Protein AF-A0AAW7VKA2-F1 (afdb_monomer)

pLDDT: mean 87.02, std 16.05, range [40.81, 98.06]

Mean predicted aligned error: 7.41 Å

Foldseek 3Di:
DDPVVVVVVVVVLVVLLVLVLVLLQVLLVCVVVVVDDDPPDLAFLLDAPLVSQLSVQVVVVHHSVSNLVVQLVVLVVVVAHSPCRQAPDPVRSVVSSVVSHNSVRPRRSVVSVVSNPPVPPPDDPDDDD

Structure (mmCIF, N/CA/C/O backbone):
data_AF-A0AAW7VKA2-F1
#
_entry.id   AF-A0AAW7VKA2-F1
#
loop_
_atom_site.group_PDB
_atom_site.id
_atom_site.type_symbol
_atom_site.label_atom_id
_atom_site.label_alt_id
_atom_site.label_comp_id
_atom_site.label_asym_id
_atom_site.label_entity_id
_atom_site.label_seq_id
_atom_site.pdbx_PDB_ins_code
_atom_site.Cartn_x
_atom_site.Cartn_y
_atom_site.Cartn_z
_atom_site.occupancy
_atom_site.B_iso_or_equiv
_atom_site.auth_seq_id
_atom_site.auth_comp_id
_atom_site.auth_asym_id
_atom_site.auth_atom_id
_atom_site.pdbx_PDB_model_num
ATOM 1 N N . MET A 1 1 ? -10.837 30.314 -7.196 1.00 58.50 1 MET A N 1
ATOM 2 C CA . MET A 1 1 ? -10.733 29.146 -8.086 1.00 58.50 1 MET A CA 1
ATOM 3 C C . MET A 1 1 ? -11.700 29.301 -9.241 1.00 58.50 1 MET A C 1
ATOM 5 O O . MET A 1 1 ? -12.901 29.432 -9.004 1.00 58.50 1 MET A O 1
ATOM 9 N N . ASN A 1 2 ? -11.174 29.365 -10.458 1.00 78.44 2 ASN A N 1
ATOM 10 C CA . ASN A 1 2 ? -11.947 29.469 -11.690 1.00 78.44 2 ASN A CA 1
ATOM 11 C C . ASN A 1 2 ? -12.378 28.070 -12.188 1.00 78.44 2 ASN A C 1
ATOM 13 O O . ASN A 1 2 ? -11.971 27.043 -11.644 1.00 78.44 2 ASN A O 1
ATOM 17 N N . ASN A 1 3 ? -13.253 28.019 -13.193 1.00 73.56 3 ASN A N 1
ATOM 18 C CA . ASN A 1 3 ? -13.802 26.751 -13.688 1.00 73.56 3 ASN A CA 1
ATOM 19 C C . ASN A 1 3 ? -12.756 25.863 -14.387 1.00 73.56 3 ASN A C 1
ATOM 21 O O . ASN A 1 3 ? -12.935 24.652 -14.408 1.00 73.56 3 ASN A O 1
ATOM 25 N N . ALA A 1 4 ? -11.672 26.433 -14.923 1.00 68.19 4 ALA A N 1
ATOM 26 C CA . ALA A 1 4 ? -10.599 25.660 -15.548 1.00 68.19 4 ALA A CA 1
ATOM 27 C C . ALA A 1 4 ? -9.779 24.903 -14.491 1.00 68.19 4 ALA A C 1
ATOM 29 O O . ALA A 1 4 ? -9.613 23.695 -14.609 1.00 68.19 4 ALA A O 1
ATOM 30 N N . GLU A 1 5 ? -9.408 25.577 -13.398 1.00 68.50 5 GLU A N 1
ATOM 31 C CA . GLU A 1 5 ? -8.709 24.960 -12.259 1.00 68.50 5 GLU A CA 1
ATOM 32 C C . GLU A 1 5 ? -9.538 23.827 -11.639 1.00 68.50 5 GLU A C 1
ATOM 34 O O . GLU A 1 5 ? -9.017 22.764 -11.321 1.00 68.50 5 GLU A O 1
ATOM 39 N N . LYS A 1 6 ? -10.859 24.012 -11.510 1.00 62.09 6 LYS A N 1
ATOM 40 C CA . LYS A 1 6 ? -11.758 22.956 -11.012 1.00 62.09 6 LYS A CA 1
ATOM 41 C C . LYS A 1 6 ? -11.803 21.737 -11.936 1.00 62.09 6 LYS A C 1
ATOM 43 O O . LYS A 1 6 ? -11.836 20.614 -11.443 1.00 62.09 6 LYS A O 1
ATOM 48 N N . ASN A 1 7 ? -11.809 21.950 -13.251 1.00 65.88 7 ASN A N 1
ATOM 49 C CA . ASN A 1 7 ? -11.861 20.866 -14.231 1.00 65.88 7 ASN A CA 1
ATOM 50 C C . ASN A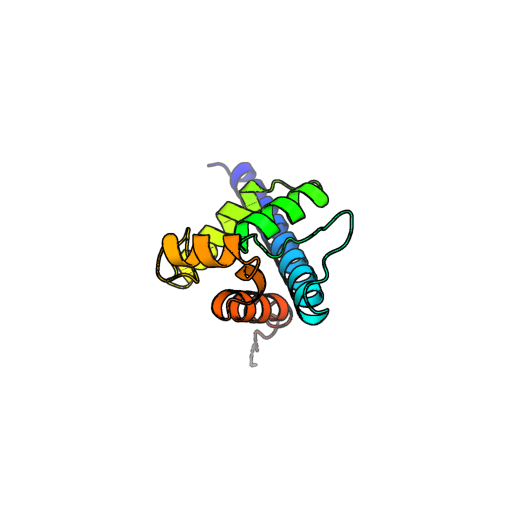 1 7 ? -10.536 20.095 -14.303 1.00 65.88 7 ASN A C 1
ATOM 52 O O . ASN A 1 7 ? -10.559 18.871 -14.405 1.00 65.88 7 ASN A O 1
ATOM 56 N N . GLU A 1 8 ? -9.398 20.785 -14.198 1.00 67.50 8 GLU A N 1
ATOM 57 C CA . GLU A 1 8 ? -8.077 20.151 -14.123 1.00 67.50 8 GLU A CA 1
ATOM 58 C C . GLU A 1 8 ? -7.928 19.328 -12.839 1.00 67.50 8 GLU A C 1
ATOM 60 O O . GLU A 1 8 ? -7.584 18.153 -12.918 1.00 67.50 8 GLU A O 1
ATOM 65 N N . ILE A 1 9 ? -8.300 19.877 -11.675 1.00 68.88 9 ILE A N 1
ATOM 66 C CA . ILE A 1 9 ? -8.272 19.144 -10.395 1.00 68.88 9 ILE A CA 1
ATOM 67 C C . ILE A 1 9 ? -9.174 17.900 -10.449 1.00 68.88 9 ILE A C 1
ATOM 69 O O . ILE A 1 9 ? -8.770 16.821 -10.014 1.00 68.88 9 ILE A O 1
ATOM 73 N N . GLN A 1 10 ? -10.377 18.020 -11.023 1.00 61.84 10 GLN A N 1
ATOM 74 C CA . GLN A 1 10 ? -11.292 16.889 -11.183 1.00 61.84 10 GLN A CA 1
ATOM 75 C C . GLN A 1 10 ? -10.712 15.815 -12.118 1.00 61.84 10 GLN A C 1
ATOM 77 O O . GLN A 1 10 ? -10.816 14.626 -11.825 1.00 61.84 10 GLN A O 1
ATOM 82 N N . SER A 1 11 ? -10.081 16.216 -13.226 1.00 70.12 11 SER A N 1
ATOM 83 C CA . SER A 1 11 ? -9.460 15.298 -14.189 1.00 70.12 11 SER A CA 1
ATOM 84 C C . SER A 1 11 ? -8.238 14.578 -13.605 1.00 70.12 11 SER A C 1
ATOM 86 O O . SER A 1 11 ? -8.079 13.369 -13.797 1.00 70.12 11 SER A O 1
ATOM 88 N N . THR A 1 12 ? -7.392 15.295 -12.860 1.00 73.81 12 THR A N 1
ATOM 89 C CA . THR A 1 12 ? -6.233 14.726 -12.159 1.00 73.81 12 THR A CA 1
ATOM 90 C C . THR A 1 12 ? -6.684 13.738 -11.090 1.00 73.81 12 THR A C 1
ATOM 92 O O . THR A 1 12 ? -6.215 12.606 -11.077 1.00 73.81 12 THR A O 1
ATOM 95 N N . SER A 1 13 ? -7.683 14.097 -10.275 1.00 76.88 13 SER A N 1
ATOM 96 C CA . SER A 1 13 ? -8.243 13.198 -9.259 1.00 76.88 13 SER A CA 1
ATOM 97 C C . SER A 1 13 ? -8.789 11.902 -9.868 1.00 76.88 13 SER A C 1
ATOM 99 O O . SER A 1 13 ? -8.458 10.819 -9.391 1.00 76.88 13 SER A O 1
ATOM 101 N N . VAL A 1 14 ? -9.551 11.974 -10.968 1.00 81.62 14 VAL A N 1
ATOM 102 C CA . VAL A 1 14 ? -10.059 10.777 -11.669 1.00 81.62 14 VAL A CA 1
ATOM 103 C C . VAL A 1 14 ? -8.915 9.891 -12.177 1.00 81.62 14 VAL A C 1
ATOM 105 O O . VAL A 1 14 ? -8.987 8.665 -12.075 1.00 81.62 14 VAL A O 1
ATOM 108 N N . THR A 1 15 ? -7.837 10.495 -12.677 1.00 90.12 15 THR A N 1
ATOM 109 C CA . THR A 1 15 ? -6.664 9.761 -13.173 1.00 90.12 15 THR A CA 1
ATOM 110 C C . THR A 1 15 ? -5.918 9.071 -12.030 1.00 90.1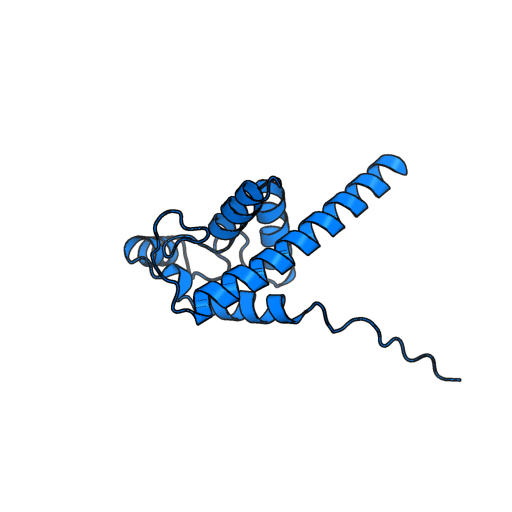2 15 THR A C 1
ATOM 112 O O . THR A 1 15 ? -5.648 7.873 -12.110 1.00 90.12 15 THR A O 1
ATOM 115 N N . THR A 1 16 ? -5.670 9.779 -10.926 1.00 93.00 16 THR A N 1
ATOM 116 C CA . THR A 1 16 ? -5.037 9.225 -9.720 1.00 93.00 16 THR A CA 1
ATOM 117 C C . THR A 1 16 ? -5.852 8.074 -9.137 1.00 93.00 16 THR A C 1
ATOM 119 O O . THR A 1 16 ? -5.290 7.037 -8.789 1.00 93.00 16 THR A O 1
ATOM 122 N N . ARG A 1 17 ? -7.186 8.198 -9.090 1.00 93.31 17 ARG A N 1
ATOM 123 C CA . ARG A 1 17 ? -8.083 7.118 -8.645 1.00 93.31 17 ARG A CA 1
ATOM 124 C C . ARG A 1 17 ? -7.965 5.869 -9.514 1.00 93.31 17 ARG A C 1
ATOM 126 O O . ARG A 1 17 ? -7.873 4.770 -8.972 1.00 93.31 17 ARG A O 1
ATOM 133 N N . LYS A 1 18 ? -7.917 6.034 -10.837 1.00 93.75 18 LYS A N 1
ATOM 134 C CA . LYS A 1 18 ? -7.738 4.917 -11.769 1.00 93.75 18 LYS A CA 1
ATOM 135 C C . LYS A 1 18 ? -6.384 4.228 -11.576 1.00 93.75 18 LYS A C 1
ATOM 137 O O . LYS A 1 18 ? -6.340 3.013 -11.433 1.00 93.75 18 LYS A O 1
ATOM 142 N N . HIS A 1 19 ? -5.294 4.990 -11.499 1.00 95.62 19 HIS A N 1
ATOM 143 C CA . HIS A 1 19 ? -3.966 4.420 -11.260 1.00 95.62 19 HIS A CA 1
ATOM 144 C C . HIS A 1 19 ? -3.865 3.720 -9.898 1.00 95.62 19 HIS A C 1
ATOM 146 O O . HIS A 1 19 ? -3.213 2.684 -9.794 1.00 95.62 19 HIS A O 1
ATOM 152 N N . LEU A 1 20 ? -4.543 4.232 -8.864 1.00 96.12 20 LEU A N 1
ATOM 153 C CA . LEU A 1 20 ? -4.642 3.553 -7.570 1.00 96.12 20 LEU A CA 1
ATOM 154 C 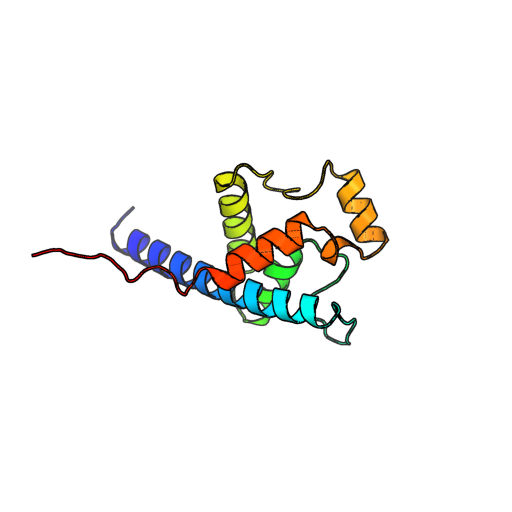C . LEU A 1 20 ? -5.411 2.235 -7.664 1.00 96.12 20 LEU A C 1
ATOM 156 O O . LEU A 1 20 ? -5.016 1.258 -7.034 1.00 96.12 20 LEU A O 1
ATOM 160 N N . TYR A 1 21 ? -6.487 2.183 -8.450 1.00 95.25 21 TYR A N 1
ATOM 161 C CA . TYR A 1 21 ? -7.189 0.929 -8.712 1.00 95.25 21 TYR A CA 1
ATOM 162 C C . TYR A 1 21 ? -6.273 -0.093 -9.398 1.00 95.25 21 TYR A C 1
ATOM 164 O O . TYR A 1 21 ? -6.150 -1.221 -8.916 1.00 95.25 21 TYR A O 1
ATOM 172 N N . ASP A 1 22 ? -5.572 0.317 -10.458 1.00 95.69 22 ASP A N 1
ATOM 173 C CA . ASP A 1 22 ? -4.626 -0.544 -11.175 1.00 95.69 22 ASP A CA 1
ATOM 174 C C . ASP A 1 22 ? -3.497 -1.026 -10.244 1.00 95.69 22 ASP A C 1
ATOM 176 O O . ASP A 1 22 ? -3.155 -2.211 -10.238 1.00 95.69 22 ASP A O 1
ATOM 180 N N . PHE A 1 23 ? -2.995 -0.142 -9.373 1.00 96.88 23 PHE A N 1
ATOM 181 C CA . PHE A 1 23 ? -2.068 -0.490 -8.297 1.00 96.88 23 PHE A CA 1
ATOM 182 C C . PHE A 1 23 ? -2.642 -1.569 -7.370 1.00 96.88 23 PHE A C 1
ATOM 184 O O . PHE A 1 23 ? -1.976 -2.574 -7.133 1.00 96.88 23 PHE A O 1
ATOM 191 N N . TYR A 1 24 ? -3.870 -1.413 -6.859 1.00 97.50 24 TYR A N 1
ATOM 192 C CA . TYR A 1 24 ? -4.476 -2.411 -5.971 1.00 97.50 24 TYR A CA 1
ATOM 193 C C . TYR A 1 24 ? -4.644 -3.766 -6.657 1.00 97.50 24 TYR A C 1
ATOM 195 O O . TYR A 1 24 ? -4.424 -4.800 -6.027 1.00 97.50 24 TYR A O 1
ATOM 203 N N . VAL A 1 25 ? -5.010 -3.782 -7.941 1.00 96.31 25 VAL A N 1
ATOM 204 C CA . VAL A 1 25 ? -5.116 -5.017 -8.726 1.00 96.31 25 VAL A CA 1
ATOM 205 C C . VAL A 1 25 ? -3.748 -5.689 -8.860 1.00 96.31 25 VAL A C 1
ATOM 207 O O . VAL A 1 25 ? -3.627 -6.876 -8.546 1.00 96.31 25 VAL A O 1
ATOM 210 N N . ALA A 1 26 ? -2.719 -4.942 -9.263 1.00 95.69 26 ALA A N 1
ATOM 211 C CA . ALA A 1 26 ? -1.364 -5.460 -9.433 1.00 95.69 26 ALA A CA 1
ATOM 212 C C . ALA A 1 26 ? -0.758 -5.942 -8.102 1.00 95.69 26 ALA A C 1
ATOM 214 O O . ALA A 1 26 ? -0.225 -7.051 -8.027 1.00 95.69 26 ALA A O 1
ATOM 215 N N . TYR A 1 27 ? -0.906 -5.161 -7.030 1.00 96.94 27 TYR A N 1
ATOM 216 C CA . TYR A 1 27 ? -0.420 -5.518 -5.698 1.00 96.94 27 TYR A CA 1
ATOM 217 C C . TYR A 1 27 ? -1.141 -6.760 -5.156 1.00 96.94 27 TYR A C 1
ATOM 219 O O . TYR A 1 27 ? -0.497 -7.665 -4.631 1.00 96.94 27 TYR A O 1
ATOM 227 N N . ASN A 1 28 ? -2.463 -6.875 -5.343 1.00 96.75 28 ASN A N 1
ATOM 228 C CA . ASN A 1 28 ? -3.213 -8.068 -4.936 1.00 96.75 28 ASN A CA 1
ATOM 229 C C . ASN A 1 28 ? -2.765 -9.325 -5.697 1.00 96.75 28 ASN A C 1
ATOM 231 O O . ASN A 1 28 ? -2.649 -10.402 -5.116 1.00 96.75 28 ASN A O 1
ATOM 235 N N . GLN A 1 29 ? -2.504 -9.210 -7.002 1.00 95.44 29 GLN A N 1
ATOM 236 C CA . GLN A 1 29 ? -1.964 -10.323 -7.786 1.00 95.44 29 GLN A CA 1
ATOM 237 C C . GLN A 1 29 ? -0.577 -10.735 -7.286 1.00 95.44 29 GLN A C 1
ATOM 239 O O . GLN A 1 29 ? -0.316 -11.927 -7.125 1.00 95.44 29 GLN A O 1
ATOM 244 N N . TRP A 1 30 ? 0.286 -9.767 -6.977 1.00 96.00 30 TRP A N 1
ATOM 245 C CA . TRP A 1 30 ? 1.596 -10.031 -6.388 1.00 96.00 30 TRP A CA 1
ATOM 246 C C . TRP A 1 30 ? 1.487 -10.747 -5.033 1.00 96.00 30 TRP A C 1
ATOM 248 O O . TRP A 1 30 ? 2.144 -11.771 -4.844 1.00 96.00 30 TRP A O 1
ATOM 258 N N . LEU A 1 31 ? 0.588 -10.310 -4.141 1.00 96.25 31 LEU A N 1
ATOM 259 C CA . LEU A 1 31 ? 0.299 -11.004 -2.878 1.00 96.25 31 LEU A CA 1
ATOM 260 C C . LEU A 1 31 ? -0.166 -12.451 -3.108 1.00 96.25 31 LEU A C 1
ATOM 262 O O . LEU A 1 31 ? 0.363 -13.377 -2.492 1.00 96.25 31 LEU A O 1
ATOM 266 N N . LYS A 1 32 ? -1.115 -12.669 -4.028 1.00 94.94 32 LYS A N 1
ATOM 267 C CA . LYS A 1 32 ? -1.651 -14.004 -4.363 1.00 94.94 32 LYS A CA 1
ATOM 268 C C . LYS A 1 32 ? -0.603 -14.949 -4.946 1.00 94.94 32 LYS A C 1
ATOM 270 O O . LYS A 1 32 ? -0.716 -16.158 -4.771 1.00 94.94 32 LYS A O 1
ATOM 275 N N . ASN A 1 33 ? 0.429 -14.404 -5.583 1.00 93.50 33 ASN A N 1
ATOM 276 C CA . ASN A 1 33 ? 1.564 -15.164 -6.100 1.00 93.50 33 ASN A CA 1
ATOM 277 C C . ASN A 1 33 ? 2.638 -15.450 -5.032 1.00 93.50 33 ASN A C 1
ATOM 279 O O . ASN A 1 33 ? 3.725 -15.915 -5.369 1.00 93.50 33 ASN A O 1
ATOM 283 N N . GLY A 1 34 ? 2.355 -15.183 -3.753 1.00 93.94 34 GLY A N 1
ATOM 284 C CA . GLY A 1 34 ? 3.291 -15.395 -2.648 1.00 93.94 34 GLY A CA 1
ATOM 285 C C . GLY A 1 34 ? 4.306 -14.266 -2.484 1.00 93.94 34 GLY A C 1
ATOM 286 O O . GLY A 1 34 ? 5.368 -14.494 -1.905 1.00 93.94 34 GLY A O 1
ATOM 287 N N . ALA A 1 35 ? 3.991 -13.075 -3.010 1.00 94.88 35 ALA A N 1
ATOM 288 C CA . ALA A 1 35 ? 4.834 -11.886 -2.955 1.00 94.88 35 ALA A CA 1
ATOM 289 C C . ALA A 1 35 ? 6.283 -12.190 -3.375 1.00 94.88 35 ALA A C 1
ATOM 291 O O . ALA A 1 35 ? 7.180 -12.024 -2.558 1.00 94.88 35 ALA A O 1
ATOM 292 N N . PRO A 1 36 ? 6.545 -12.748 -4.570 1.00 92.06 36 PRO A N 1
ATOM 293 C CA . PRO A 1 36 ? 7.871 -13.249 -4.928 1.00 92.06 36 PRO A CA 1
ATOM 294 C C . PRO A 1 36 ? 8.930 -12.139 -4.895 1.00 92.06 36 PRO A C 1
ATOM 296 O O . PRO A 1 36 ? 8.643 -11.011 -5.297 1.00 92.06 36 PRO A O 1
ATOM 299 N N . GLU A 1 37 ? 10.139 -12.490 -4.449 1.00 83.19 37 GLU A N 1
ATOM 300 C CA . GLU A 1 37 ? 11.320 -11.636 -4.595 1.00 83.19 37 GLU A CA 1
ATOM 301 C C . GLU A 1 37 ? 11.913 -11.860 -5.990 1.00 83.19 37 GLU A C 1
ATOM 303 O O . GLU A 1 37 ? 12.310 -12.979 -6.325 1.00 83.19 37 GLU A O 1
ATOM 308 N N . THR A 1 38 ? 11.915 -10.838 -6.841 1.00 74.06 38 THR A N 1
ATOM 309 C CA . THR A 1 38 ? 12.362 -10.957 -8.244 1.00 74.06 38 THR A CA 1
ATOM 310 C C . THR A 1 38 ? 13.260 -9.792 -8.617 1.00 74.06 38 THR A C 1
ATOM 312 O O . THR A 1 38 ? 12.994 -8.670 -8.227 1.00 74.06 38 THR A O 1
ATOM 315 N N . GLU A 1 39 ? 14.316 -9.999 -9.400 1.00 61.81 39 GLU A N 1
ATOM 316 C CA . GLU A 1 39 ? 15.148 -8.871 -9.837 1.00 61.81 39 GLU A CA 1
ATOM 317 C C . GLU A 1 39 ? 14.312 -7.831 -10.613 1.00 61.81 39 GLU A C 1
ATOM 319 O O . GLU A 1 39 ? 13.618 -8.174 -11.570 1.00 61.81 39 GLU A O 1
ATOM 324 N N . GLY A 1 40 ? 14.376 -6.558 -10.197 1.00 65.38 40 GLY A N 1
ATOM 325 C CA . GLY A 1 40 ? 13.582 -5.467 -10.784 1.00 65.38 40 GLY A CA 1
ATOM 326 C C . GLY A 1 40 ? 12.187 -5.275 -10.173 1.00 65.38 40 GLY A C 1
ATOM 327 O O . GLY A 1 40 ? 11.275 -4.864 -10.888 1.00 65.38 40 GLY A O 1
ATOM 328 N N . GLU A 1 41 ? 12.012 -5.592 -8.883 1.00 68.31 41 GLU A N 1
ATOM 329 C CA . GLU A 1 41 ? 10.717 -5.595 -8.186 1.00 68.31 41 GLU A CA 1
ATOM 330 C C . GLU A 1 41 ? 9.879 -4.333 -8.395 1.00 68.31 41 GLU A C 1
ATOM 332 O O . GLU A 1 41 ? 10.276 -3.223 -8.041 1.00 68.31 41 GLU A O 1
ATOM 337 N N . LEU A 1 42 ? 8.652 -4.542 -8.874 1.00 87.56 42 LEU A N 1
ATOM 338 C CA . LEU A 1 42 ? 7.605 -3.525 -8.845 1.00 87.56 42 LEU A CA 1
ATOM 339 C C . LEU A 1 42 ? 7.079 -3.292 -7.416 1.00 87.56 42 LEU A C 1
ATOM 341 O O . LEU A 1 42 ? 6.642 -2.190 -7.094 1.00 87.56 42 LEU A O 1
ATOM 345 N N . PHE A 1 43 ? 7.125 -4.324 -6.563 1.00 95.12 43 PHE A N 1
ATOM 346 C CA . PHE A 1 43 ? 6.634 -4.297 -5.185 1.00 95.12 43 PHE A CA 1
ATOM 347 C C . PHE A 1 43 ? 7.601 -4.988 -4.238 1.00 95.12 43 PHE A C 1
ATOM 349 O O . PHE A 1 43 ? 8.122 -6.051 -4.553 1.00 95.12 43 PHE A O 1
ATOM 356 N N . VAL A 1 44 ? 7.757 -4.412 -3.051 1.00 94.56 44 VAL A N 1
ATOM 357 C CA . VAL A 1 44 ? 8.789 -4.778 -2.087 1.00 94.56 44 VAL A CA 1
ATOM 358 C C . VAL A 1 44 ? 8.157 -5.236 -0.774 1.00 94.56 44 VAL A C 1
ATOM 360 O O . VAL A 1 44 ? 7.305 -4.555 -0.189 1.00 94.56 44 VAL A O 1
ATOM 363 N N . ARG A 1 45 ? 8.612 -6.388 -0.267 1.00 96.06 45 ARG A N 1
ATOM 364 C CA . ARG A 1 45 ? 8.064 -7.065 0.926 1.00 96.06 45 ARG A CA 1
ATOM 365 C C . ARG A 1 45 ? 8.168 -6.281 2.221 1.00 96.06 45 ARG A C 1
ATOM 367 O O . ARG A 1 45 ? 7.300 -6.451 3.079 1.00 96.06 45 ARG A O 1
ATOM 374 N N . TYR A 1 46 ? 9.216 -5.473 2.374 1.00 94.94 46 TYR A N 1
ATOM 375 C CA . TYR A 1 46 ? 9.468 -4.650 3.559 1.00 94.94 46 TYR A CA 1
ATOM 376 C C . TYR A 1 46 ? 8.872 -3.241 3.467 1.00 94.94 46 TYR A C 1
ATOM 378 O O . TYR A 1 46 ? 8.972 -2.477 4.424 1.00 94.94 46 TYR A O 1
ATOM 386 N N . PHE A 1 47 ? 8.217 -2.890 2.359 1.00 94.62 47 PHE A N 1
ATOM 387 C CA . PHE A 1 47 ? 7.539 -1.608 2.208 1.00 94.62 47 PHE A CA 1
ATOM 388 C C . PHE A 1 47 ? 6.070 -1.669 2.629 1.00 94.62 47 PHE A C 1
ATOM 390 O O . PHE A 1 47 ? 5.344 -2.630 2.370 1.00 94.62 47 PHE A O 1
ATOM 397 N N . GLY A 1 48 ? 5.621 -0.599 3.288 1.00 94.75 48 GLY A N 1
ATOM 398 C CA . GLY A 1 48 ? 4.206 -0.336 3.512 1.00 94.75 48 GLY A CA 1
ATOM 399 C C . GLY A 1 48 ? 3.454 -0.070 2.204 1.00 94.75 48 GLY A C 1
ATOM 400 O O . GLY A 1 48 ? 4.042 0.076 1.131 1.00 94.75 48 GLY A O 1
ATOM 401 N N . LEU A 1 49 ? 2.128 0.028 2.302 1.00 96.50 49 LEU A N 1
ATOM 402 C CA . LEU A 1 49 ? 1.265 0.199 1.132 1.00 96.50 49 LEU A CA 1
ATOM 403 C C . LEU A 1 49 ? 1.551 1.512 0.384 1.00 96.50 49 LEU A C 1
ATOM 405 O O . LEU A 1 49 ? 1.645 1.500 -0.838 1.00 96.50 49 LEU A O 1
ATOM 409 N N . CYS A 1 50 ? 1.767 2.616 1.110 1.00 96.62 50 CYS A N 1
ATOM 410 C CA . CYS A 1 50 ? 2.078 3.921 0.516 1.00 96.62 50 CYS A CA 1
ATOM 411 C C . CYS A 1 50 ? 3.392 3.915 -0.268 1.00 96.62 50 CYS A C 1
ATOM 413 O O . CYS A 1 50 ? 3.448 4.461 -1.361 1.00 96.62 50 CYS A O 1
ATOM 415 N N . SER A 1 51 ? 4.441 3.288 0.270 1.00 95.44 51 SER A N 1
ATOM 416 C CA . SER A 1 51 ? 5.741 3.212 -0.406 1.00 95.44 51 SER A CA 1
ATOM 417 C C . SER A 1 51 ? 5.666 2.354 -1.669 1.00 95.44 51 SER A C 1
ATOM 419 O O . SER A 1 51 ? 6.191 2.751 -2.702 1.00 95.44 51 SER A O 1
ATOM 421 N N . ASN A 1 52 ? 4.948 1.227 -1.620 1.00 96.62 52 ASN A N 1
ATOM 422 C CA . ASN A 1 52 ? 4.700 0.413 -2.810 1.00 96.62 52 ASN A CA 1
ATOM 423 C C . ASN A 1 52 ? 3.853 1.155 -3.862 1.00 96.62 52 ASN A C 1
ATOM 425 O O . ASN A 1 52 ? 4.143 1.060 -5.051 1.00 96.62 52 ASN A O 1
ATOM 429 N N . ALA A 1 53 ? 2.845 1.931 -3.445 1.00 96.75 53 ALA A N 1
ATOM 430 C CA . ALA A 1 53 ? 2.038 2.745 -4.358 1.00 96.75 53 ALA A CA 1
ATOM 431 C C . ALA A 1 53 ? 2.852 3.866 -5.010 1.00 96.75 53 ALA A C 1
ATOM 433 O O . ALA A 1 53 ? 2.749 4.075 -6.215 1.00 96.75 53 ALA A O 1
ATOM 434 N N . TYR A 1 54 ? 3.699 4.540 -4.231 1.00 96.12 54 TYR A N 1
ATOM 435 C CA . TYR A 1 54 ? 4.614 5.560 -4.731 1.00 96.12 54 TYR A CA 1
ATOM 436 C C . TYR A 1 54 ? 5.513 4.991 -5.837 1.00 96.12 54 TYR A C 1
ATOM 438 O O . TYR A 1 54 ? 5.524 5.506 -6.952 1.00 96.12 54 TYR A O 1
ATOM 446 N N . SER A 1 55 ? 6.208 3.880 -5.566 1.00 94.62 55 SER A N 1
ATOM 447 C CA . SER A 1 55 ? 7.084 3.232 -6.551 1.00 94.62 55 SER A CA 1
ATOM 448 C C . SER A 1 55 ? 6.327 2.753 -7.791 1.00 94.62 55 SER A C 1
ATOM 450 O O . SER A 1 55 ? 6.826 2.901 -8.905 1.00 94.62 55 SER A O 1
ATOM 452 N N . TYR A 1 56 ? 5.107 2.231 -7.624 1.00 95.75 56 TYR A N 1
ATOM 453 C CA . TYR A 1 56 ? 4.255 1.849 -8.748 1.00 95.75 56 TYR A CA 1
ATOM 454 C C . TYR A 1 56 ? 3.911 3.046 -9.641 1.00 95.75 56 TYR A C 1
ATOM 456 O O . TYR A 1 56 ? 4.040 2.952 -10.860 1.00 95.75 56 TYR A O 1
ATOM 464 N N . PHE A 1 57 ? 3.514 4.176 -9.053 1.00 96.38 57 PHE A N 1
ATOM 465 C CA . PHE A 1 57 ? 3.175 5.385 -9.805 1.00 96.38 57 PHE A CA 1
ATOM 466 C C . PHE A 1 57 ? 4.372 5.907 -10.601 1.00 96.38 57 PHE A C 1
ATOM 468 O O . PHE A 1 57 ? 4.246 6.127 -11.806 1.00 96.38 57 PHE A O 1
ATOM 475 N N . GLU A 1 58 ? 5.545 5.992 -9.973 1.00 94.62 58 GLU A N 1
ATOM 476 C CA . GLU A 1 58 ? 6.780 6.389 -10.658 1.00 94.62 58 GLU A CA 1
ATOM 477 C C . GLU A 1 58 ? 7.106 5.435 -11.824 1.00 94.62 58 GLU A C 1
ATOM 479 O O . GLU A 1 58 ? 7.496 5.877 -12.905 1.00 94.62 58 GLU A O 1
ATOM 484 N N . SER A 1 59 ? 6.869 4.126 -11.658 1.00 94.19 59 SER A N 1
ATOM 485 C CA . SER A 1 59 ? 7.134 3.126 -12.706 1.00 94.19 59 SER A CA 1
ATOM 486 C C . SER A 1 59 ? 6.261 3.282 -13.959 1.00 94.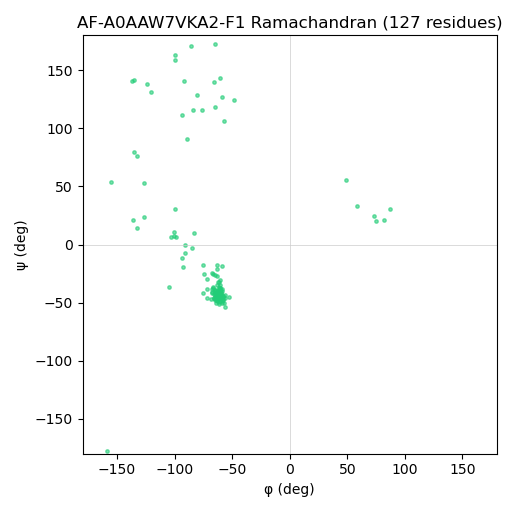19 59 SER A C 1
ATOM 488 O O . SER A 1 59 ? 6.682 2.894 -15.050 1.00 94.19 59 SER A O 1
ATOM 490 N N . ILE A 1 60 ? 5.068 3.873 -13.825 1.00 94.56 60 ILE A N 1
ATOM 491 C CA . ILE A 1 60 ? 4.145 4.141 -14.939 1.00 94.56 60 ILE A CA 1
ATOM 492 C C . ILE A 1 60 ? 4.207 5.600 -15.421 1.00 94.56 60 ILE A C 1
ATOM 494 O O . ILE A 1 60 ? 3.395 6.005 -16.253 1.00 94.56 60 ILE A O 1
ATOM 498 N N . GLY A 1 61 ? 5.161 6.393 -14.916 1.00 94.00 61 GLY A N 1
ATOM 499 C CA . GLY A 1 61 ? 5.336 7.804 -15.271 1.00 94.00 61 GLY A CA 1
ATOM 500 C C . GLY A 1 61 ? 4.304 8.751 -14.648 1.00 94.00 61 GLY A C 1
ATOM 501 O O . GLY A 1 61 ? 4.093 9.844 -15.172 1.00 94.00 61 GLY A O 1
ATOM 502 N N . ALA A 1 62 ? 3.644 8.336 -13.565 1.00 94.00 62 ALA A N 1
ATOM 503 C CA . ALA A 1 62 ? 2.742 9.164 -12.769 1.00 94.00 62 ALA A CA 1
ATOM 504 C C . ALA A 1 62 ? 3.450 9.694 -11.509 1.00 94.00 62 ALA A C 1
ATOM 506 O O . ALA A 1 62 ? 4.475 9.161 -11.093 1.00 94.00 62 ALA A O 1
ATOM 507 N N . TYR A 1 63 ? 2.888 10.729 -10.879 1.00 93.19 63 TYR A N 1
ATOM 508 C CA . TYR A 1 63 ? 3.465 11.326 -9.674 1.00 93.19 63 TYR A CA 1
ATOM 509 C C . TYR A 1 63 ? 3.209 10.451 -8.443 1.00 93.19 63 TYR A C 1
ATOM 511 O O . TYR A 1 63 ? 2.063 10.289 -8.018 1.00 93.19 63 TYR A O 1
ATOM 519 N N . GLY A 1 64 ? 4.270 9.911 -7.836 1.00 92.31 64 GLY A N 1
ATOM 520 C CA . GLY A 1 64 ? 4.152 9.068 -6.644 1.00 92.31 64 GLY A CA 1
ATOM 521 C C . GLY A 1 64 ? 3.523 9.772 -5.435 1.00 92.31 64 GLY A C 1
ATOM 522 O O . GLY A 1 64 ? 2.829 9.131 -4.642 1.00 92.31 64 GLY A O 1
ATOM 523 N N . GLU A 1 65 ? 3.712 11.089 -5.303 1.00 93.62 65 GLU A N 1
ATOM 524 C CA . GLU A 1 65 ? 3.108 11.870 -4.212 1.00 93.62 65 GLU A CA 1
ATOM 525 C C . GLU A 1 65 ? 1.581 11.934 -4.307 1.00 93.62 65 GLU A C 1
ATOM 527 O O . GLU A 1 65 ? 0.912 11.807 -3.281 1.00 93.62 65 GLU A O 1
ATOM 532 N N . ASP A 1 66 ? 1.016 12.009 -5.517 1.00 92.62 66 ASP A N 1
ATOM 533 C CA . ASP A 1 66 ? -0.440 12.001 -5.709 1.00 92.62 66 ASP A CA 1
ATOM 534 C C . ASP A 1 66 ? -1.051 10.695 -5.173 1.00 92.62 66 ASP A C 1
ATOM 536 O O . ASP A 1 66 ? -2.127 10.696 -4.567 1.00 92.62 66 ASP A O 1
ATOM 540 N N . ALA A 1 67 ? -0.353 9.566 -5.348 1.00 94.38 67 ALA A N 1
ATOM 541 C CA . ALA A 1 67 ? -0.775 8.282 -4.795 1.00 94.38 67 ALA A CA 1
ATOM 542 C C . ALA A 1 67 ? -0.733 8.281 -3.265 1.00 94.38 67 ALA A C 1
ATOM 544 O O . ALA A 1 67 ? -1.675 7.820 -2.616 1.00 94.38 67 ALA A O 1
ATOM 545 N N . ALA A 1 68 ? 0.356 8.794 -2.685 1.00 93.81 68 ALA A N 1
ATOM 546 C CA . ALA A 1 68 ? 0.543 8.840 -1.242 1.00 93.81 68 ALA A CA 1
ATOM 547 C C . ALA A 1 68 ? -0.490 9.755 -0.564 1.00 93.81 68 ALA A C 1
ATOM 549 O O . ALA A 1 68 ? -1.085 9.358 0.438 1.00 93.8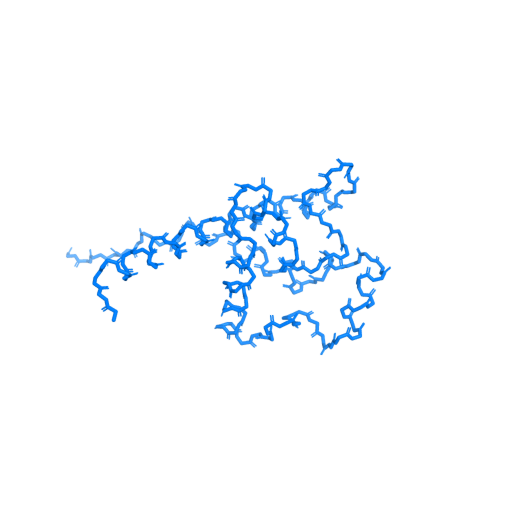1 68 ALA A O 1
ATOM 550 N N . GLU A 1 69 ? -0.746 10.943 -1.115 1.00 94.06 69 GLU A N 1
ATOM 551 C CA . GLU A 1 69 ? -1.754 11.879 -0.606 1.00 94.06 69 GLU A CA 1
ATOM 552 C C . GLU A 1 69 ? -3.167 11.297 -0.713 1.00 94.06 69 GLU A C 1
ATOM 554 O O . GLU A 1 69 ? -3.947 11.348 0.247 1.00 94.06 69 GLU A O 1
ATOM 559 N N . GLN A 1 70 ? -3.493 10.678 -1.850 1.00 95.00 70 GLN A N 1
ATOM 560 C CA . GLN A 1 70 ? -4.811 10.089 -2.042 1.00 95.00 70 GLN A CA 1
ATOM 561 C C . GLN A 1 70 ? -5.045 8.883 -1.115 1.00 95.00 70 GLN A C 1
ATOM 563 O O . GLN A 1 70 ? -6.146 8.748 -0.578 1.00 95.00 70 GLN A O 1
ATOM 568 N N . LEU A 1 71 ? -4.022 8.058 -0.860 1.00 95.62 71 LEU A N 1
ATOM 569 C CA . LEU A 1 71 ? -4.078 6.972 0.127 1.00 95.62 71 LEU A CA 1
ATOM 570 C C . LEU A 1 71 ? -4.288 7.496 1.549 1.00 95.62 71 LEU A C 1
ATOM 572 O O . LEU A 1 71 ? -5.186 7.018 2.239 1.00 95.62 71 LEU A O 1
ATOM 576 N N . ARG A 1 72 ? -3.516 8.505 1.976 1.00 95.62 72 ARG A N 1
ATOM 577 C CA . ARG A 1 72 ? -3.683 9.148 3.295 1.00 95.62 72 ARG A CA 1
ATOM 578 C C . ARG A 1 72 ? -5.101 9.681 3.476 1.00 95.62 72 ARG A C 1
ATOM 580 O O . ARG A 1 72 ? -5.741 9.408 4.490 1.00 95.62 72 ARG A O 1
ATOM 587 N N . THR A 1 73 ? -5.621 10.360 2.454 1.00 95.44 73 THR A N 1
ATOM 588 C CA . THR A 1 73 ? -7.004 10.849 2.433 1.00 95.44 73 THR A CA 1
ATOM 589 C C . THR A 1 73 ? -8.012 9.708 2.599 1.00 95.44 73 THR A C 1
ATOM 591 O O . THR A 1 73 ? -8.953 9.826 3.385 1.00 95.44 73 THR A O 1
ATOM 594 N N . ASP A 1 74 ? -7.818 8.584 1.903 1.00 95.56 74 ASP A N 1
ATOM 595 C CA . ASP A 1 74 ? -8.715 7.429 2.009 1.00 95.56 74 ASP A CA 1
ATOM 596 C C . ASP A 1 74 ? -8.651 6.753 3.382 1.00 95.56 74 ASP A C 1
ATOM 598 O O . ASP A 1 74 ? -9.688 6.328 3.901 1.00 95.56 74 ASP A O 1
ATOM 602 N N . PHE A 1 75 ? -7.463 6.659 3.986 1.00 97.25 75 PHE A N 1
ATOM 603 C CA . PHE A 1 75 ? -7.286 6.122 5.334 1.00 97.25 75 PHE A CA 1
ATOM 604 C C . PHE A 1 75 ? -8.053 6.960 6.354 1.00 97.25 75 PHE A C 1
ATOM 606 O O . PHE A 1 75 ? -8.895 6.417 7.073 1.00 97.25 75 PHE A O 1
ATOM 613 N N . ILE A 1 76 ? -7.863 8.284 6.336 1.00 97.50 76 ILE A N 1
ATOM 614 C CA . ILE A 1 76 ? -8.576 9.216 7.218 1.00 97.50 76 ILE A CA 1
ATOM 615 C C . ILE A 1 76 ? -10.092 9.090 7.019 1.00 97.50 76 ILE A C 1
ATOM 617 O O . ILE A 1 76 ? -10.841 8.985 7.991 1.00 97.50 76 ILE A O 1
ATOM 621 N N . ALA A 1 77 ? -10.560 9.024 5.768 1.00 95.69 77 ALA A N 1
ATOM 622 C CA . ALA A 1 77 ? -11.981 8.865 5.456 1.00 95.69 77 ALA A CA 1
ATOM 623 C C . ALA A 1 77 ? -12.581 7.534 5.959 1.00 95.69 77 ALA A C 1
ATOM 625 O O . ALA A 1 77 ? -13.796 7.435 6.129 1.00 95.69 77 ALA A O 1
ATOM 626 N N . ASN A 1 78 ? -11.750 6.516 6.215 1.00 95.88 78 ASN A N 1
ATOM 627 C CA . ASN A 1 78 ? -12.151 5.238 6.813 1.00 95.88 78 ASN A CA 1
ATOM 628 C C . ASN A 1 78 ? -11.822 5.149 8.319 1.00 95.88 78 ASN A C 1
ATOM 630 O O . ASN A 1 78 ? -11.946 4.071 8.898 1.00 95.88 78 ASN A O 1
ATOM 634 N N . GLY A 1 79 ? -11.433 6.257 8.961 1.00 96.88 79 GLY A N 1
ATOM 635 C CA . GLY A 1 79 ? -11.121 6.307 10.393 1.00 96.88 79 GLY A CA 1
ATOM 636 C C . GLY A 1 79 ? -9.800 5.634 10.777 1.00 96.88 79 GLY A C 1
ATOM 637 O O . GLY A 1 79 ? -9.659 5.191 11.915 1.00 96.88 79 GLY A O 1
ATOM 638 N N . LEU A 1 80 ? -8.860 5.524 9.837 1.00 97.50 80 LEU A N 1
ATOM 639 C CA . LEU A 1 80 ? -7.524 4.969 10.050 1.00 97.50 80 LEU A CA 1
ATOM 640 C C . LEU A 1 80 ? -6.487 6.087 10.226 1.00 97.50 80 LEU A C 1
ATOM 642 O O . LEU A 1 80 ? -6.696 7.219 9.786 1.00 97.50 80 LEU A O 1
ATOM 646 N N . ASP A 1 81 ? -5.355 5.747 10.844 1.00 96.44 81 ASP A N 1
ATOM 647 C CA . ASP A 1 81 ? -4.190 6.632 10.924 1.00 96.44 81 ASP A CA 1
ATOM 648 C C . ASP A 1 81 ? -3.589 6.868 9.528 1.00 96.44 81 ASP A C 1
ATOM 650 O O . ASP A 1 81 ? -3.504 5.949 8.714 1.00 96.44 81 ASP A O 1
ATOM 654 N N . GLU A 1 82 ? -3.173 8.099 9.230 1.00 94.62 82 GLU A N 1
ATOM 655 C CA . GLU A 1 82 ? -2.681 8.447 7.893 1.00 94.62 82 GLU A CA 1
ATOM 656 C C . GLU A 1 82 ? -1.272 7.894 7.597 1.00 94.62 82 GLU A C 1
ATOM 658 O O . GLU A 1 82 ? -0.921 7.688 6.434 1.00 94.62 82 GLU A O 1
ATOM 663 N N . LEU A 1 83 ? -0.455 7.643 8.627 1.00 92.44 83 LEU A N 1
ATOM 664 C CA . LEU A 1 83 ? 0.937 7.197 8.492 1.00 92.44 83 LEU A CA 1
ATOM 665 C C . LEU A 1 83 ? 1.105 5.709 8.804 1.00 92.44 83 LEU A C 1
ATOM 667 O O . LEU A 1 83 ? 1.910 5.028 8.168 1.00 92.44 83 LEU A O 1
ATOM 671 N N . LEU A 1 84 ? 0.352 5.209 9.780 1.00 94.69 84 LEU A N 1
ATOM 672 C CA . LEU A 1 84 ? 0.399 3.849 10.310 1.00 94.69 84 LEU A CA 1
ATOM 673 C C . LEU A 1 84 ? -0.998 3.194 10.299 1.00 94.69 84 LEU A C 1
ATOM 675 O O . LEU A 1 84 ? -1.433 2.657 11.316 1.00 94.69 84 LEU A O 1
ATOM 679 N N . PRO A 1 85 ? -1.708 3.172 9.154 1.00 96.44 85 PRO A N 1
ATOM 680 C CA . PRO A 1 85 ? -3.119 2.764 9.070 1.00 96.44 85 PRO A CA 1
ATOM 681 C C . PRO A 1 85 ? -3.412 1.337 9.555 1.00 96.44 85 PRO A C 1
ATOM 683 O O . PRO A 1 85 ? -4.564 1.002 9.824 1.00 96.44 85 PRO A O 1
ATOM 686 N N . PHE A 1 86 ? -2.390 0.482 9.635 1.00 97.25 86 PHE A N 1
ATOM 687 C CA . PHE A 1 86 ? -2.526 -0.942 9.955 1.00 97.25 86 PHE A CA 1
ATOM 688 C C . PHE A 1 86 ? -1.529 -1.416 11.018 1.00 97.25 86 PHE A C 1
ATOM 690 O O . PHE A 1 86 ? -1.310 -2.620 11.173 1.00 97.25 86 PHE A O 1
ATOM 697 N N . ASN A 1 87 ? -0.894 -0.483 11.723 1.00 97.69 87 ASN A N 1
ATOM 698 C CA . ASN A 1 87 ? 0.105 -0.770 12.739 1.00 97.69 87 ASN A CA 1
ATOM 699 C C . ASN A 1 87 ? -0.305 -0.124 14.060 1.00 97.69 87 ASN A C 1
ATOM 701 O O . ASN A 1 87 ? -0.743 1.018 14.081 1.00 97.69 87 ASN A O 1
ATOM 705 N N . GLU A 1 88 ? -0.128 -0.849 15.164 1.00 95.12 88 GLU A N 1
ATOM 706 C CA . GLU A 1 88 ? -0.335 -0.325 16.520 1.00 95.12 88 GLU A CA 1
ATOM 707 C C . GLU A 1 88 ? 0.515 0.921 16.796 1.00 95.12 88 GLU A C 1
ATOM 709 O O . GLU A 1 88 ? 0.029 1.897 17.361 1.00 95.12 88 GLU A O 1
ATOM 714 N N . ASP A 1 89 ? 1.781 0.888 16.376 1.00 96.38 89 ASP A N 1
ATOM 715 C CA . ASP A 1 89 ? 2.709 2.000 16.505 1.00 96.38 89 ASP A CA 1
ATOM 716 C C . ASP A 1 89 ? 3.879 1.905 15.506 1.00 96.38 89 ASP A C 1
ATOM 718 O O . ASP A 1 89 ? 3.986 1.000 14.668 1.00 96.38 89 ASP A O 1
ATOM 722 N N . SER A 1 90 ? 4.793 2.873 15.605 1.00 95.81 90 SER A N 1
ATOM 723 C CA . SER A 1 90 ? 5.979 2.936 14.749 1.00 95.81 90 SER A CA 1
ATOM 724 C C . SER A 1 90 ? 6.979 1.797 14.982 1.00 95.81 90 SER A C 1
ATOM 726 O O . SER A 1 90 ? 7.759 1.490 14.080 1.00 95.81 90 SER A O 1
ATOM 728 N N . ALA A 1 91 ? 7.007 1.190 16.173 1.00 97.56 91 ALA A N 1
ATOM 729 C CA . ALA A 1 91 ? 7.902 0.081 16.482 1.00 97.56 91 ALA A CA 1
ATOM 730 C C . ALA A 1 91 ? 7.404 -1.204 15.815 1.00 97.56 91 ALA A C 1
ATOM 732 O O . ALA A 1 91 ? 8.207 -1.900 15.195 1.00 97.56 91 ALA A O 1
ATOM 733 N N . HIS A 1 92 ? 6.092 -1.448 15.841 1.00 97.38 92 HIS A N 1
ATOM 734 C CA . HIS A 1 92 ? 5.460 -2.545 15.117 1.00 97.38 92 HIS A CA 1
ATOM 735 C C . HIS A 1 92 ? 5.740 -2.455 13.608 1.00 97.38 92 HIS A C 1
ATOM 737 O O . HIS A 1 92 ? 6.195 -3.428 13.009 1.00 97.38 92 HIS A O 1
ATOM 743 N N . TYR A 1 93 ? 5.587 -1.271 13.002 1.00 97.25 93 TYR A N 1
ATOM 744 C CA . TYR A 1 93 ? 5.931 -1.084 11.586 1.00 97.25 93 TYR A CA 1
ATOM 745 C C . TYR A 1 93 ? 7.419 -1.348 11.302 1.00 97.25 93 TYR A C 1
ATOM 747 O O . TYR A 1 93 ? 7.768 -2.053 10.358 1.00 97.25 93 TYR A O 1
ATOM 755 N N . LYS A 1 94 ? 8.325 -0.828 12.143 1.00 97.38 94 LYS A N 1
ATOM 756 C CA . LYS A 1 94 ? 9.773 -1.062 11.991 1.00 97.38 94 LYS A CA 1
ATOM 757 C C . LYS A 1 94 ? 10.144 -2.538 12.106 1.00 97.38 94 LYS A C 1
ATOM 759 O O . LYS A 1 94 ? 11.059 -2.982 11.414 1.00 97.38 94 LYS A O 1
ATOM 764 N N . GLU A 1 95 ? 9.472 -3.284 12.978 1.00 98.06 95 GLU A N 1
ATOM 765 C CA . GLU A 1 95 ? 9.679 -4.721 13.123 1.00 98.06 95 GLU A CA 1
ATOM 766 C C . GLU A 1 95 ? 9.270 -5.473 11.852 1.00 98.06 95 GLU A C 1
ATOM 768 O O . GLU A 1 95 ? 10.055 -6.261 11.323 1.00 98.06 95 GLU A O 1
ATOM 773 N N . GLU A 1 96 ? 8.090 -5.181 11.305 1.00 97.56 96 GLU A N 1
ATOM 774 C CA . GLU A 1 96 ? 7.645 -5.778 10.046 1.00 97.56 96 GLU A CA 1
ATOM 775 C C . GLU A 1 96 ? 8.579 -5.435 8.883 1.00 97.56 96 GLU A C 1
ATOM 777 O O . GLU A 1 96 ? 8.898 -6.325 8.097 1.00 97.56 96 GLU A O 1
ATOM 782 N N . CYS A 1 97 ? 9.062 -4.190 8.785 1.00 96.19 97 CYS A N 1
ATOM 783 C CA . CYS 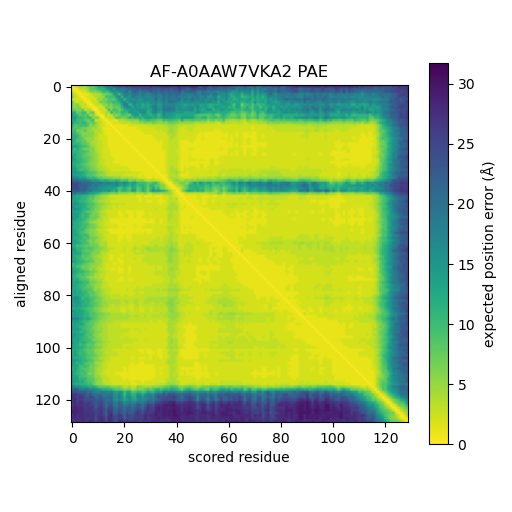A 1 97 ? 10.060 -3.808 7.786 1.00 96.19 97 CYS A CA 1
ATOM 784 C C . CYS A 1 97 ? 11.337 -4.639 7.942 1.00 96.19 97 CYS A C 1
ATOM 786 O O . CYS A 1 97 ? 11.836 -5.200 6.973 1.00 96.19 97 CYS A O 1
ATOM 788 N N . ARG A 1 98 ? 11.852 -4.754 9.172 1.00 96.94 98 ARG A N 1
ATOM 789 C CA . ARG A 1 98 ? 13.095 -5.479 9.470 1.00 96.94 98 ARG A CA 1
ATOM 790 C C . ARG A 1 98 ? 13.028 -6.957 9.087 1.00 96.94 98 ARG A C 1
ATOM 792 O O . ARG A 1 98 ? 14.048 -7.525 8.714 1.00 96.94 98 ARG A O 1
ATOM 799 N N . PHE A 1 99 ? 11.862 -7.576 9.237 1.00 96.44 99 PHE A N 1
ATOM 800 C CA . PHE A 1 99 ? 11.652 -8.986 8.914 1.00 96.44 99 PHE A CA 1
ATOM 801 C C . PHE A 1 99 ? 11.001 -9.207 7.547 1.00 96.44 99 PHE A C 1
ATOM 803 O O . PHE A 1 99 ? 10.643 -10.341 7.241 1.00 96.44 99 PHE A O 1
ATOM 810 N N . GLU A 1 100 ? 10.826 -8.147 6.753 1.00 95.38 100 GLU A N 1
ATOM 811 C CA . GLU A 1 100 ? 10.205 -8.189 5.425 1.00 95.38 100 GLU A CA 1
ATOM 812 C C . GLU A 1 100 ? 8.771 -8.743 5.448 1.00 95.38 100 GLU A C 1
ATOM 814 O O . GLU A 1 100 ? 8.296 -9.380 4.514 1.00 95.38 100 GLU A O 1
ATOM 819 N N . ARG A 1 101 ? 8.043 -8.487 6.538 1.00 96.50 101 ARG A N 1
ATOM 820 C CA . ARG A 1 101 ? 6.683 -8.992 6.795 1.00 96.50 101 ARG A CA 1
ATOM 821 C C . ARG A 1 101 ? 5.594 -7.957 6.568 1.00 96.50 101 ARG A C 1
ATOM 823 O O . ARG A 1 101 ? 4.428 -8.241 6.821 1.00 96.50 101 ARG A O 1
ATOM 830 N N . CYS A 1 102 ? 5.944 -6.782 6.056 1.00 97.12 102 CYS A N 1
ATOM 831 C CA . CYS A 1 102 ? 4.984 -5.727 5.759 1.00 97.12 102 CYS A CA 1
ATOM 832 C C . CYS A 1 102 ? 3.829 -6.234 4.869 1.00 97.12 102 CYS A C 1
ATOM 834 O O . CYS A 1 102 ? 2.655 -6.016 5.166 1.00 97.12 102 CYS A O 1
ATOM 836 N N . HIS A 1 103 ? 4.141 -6.983 3.816 1.00 96.00 103 HIS A N 1
ATOM 837 C CA . HIS A 1 103 ? 3.139 -7.575 2.925 1.00 96.00 103 HIS A CA 1
ATOM 838 C C . HIS A 1 103 ? 2.195 -8.603 3.594 1.00 96.00 103 HIS A C 1
ATOM 840 O O . HIS A 1 103 ? 1.134 -8.884 3.043 1.00 96.00 103 HIS A O 1
ATOM 846 N N . LEU A 1 104 ? 2.543 -9.145 4.771 1.00 97.25 104 LEU A N 1
ATOM 847 C CA . LEU A 1 104 ? 1.744 -10.139 5.508 1.00 97.25 104 LEU A CA 1
ATOM 848 C C . LEU A 1 104 ? 0.756 -9.525 6.508 1.00 97.25 104 LEU A C 1
ATOM 850 O O . LEU A 1 104 ? -0.049 -10.244 7.101 1.00 97.25 104 LEU A O 1
ATOM 854 N N . ASN A 1 105 ? 0.814 -8.215 6.734 1.00 97.94 105 ASN A N 1
ATOM 855 C CA . ASN A 1 105 ? -0.081 -7.553 7.669 1.00 97.94 105 ASN A CA 1
ATOM 856 C C . ASN A 1 105 ? -1.531 -7.645 7.178 1.00 97.94 105 ASN A C 1
ATOM 858 O O . ASN A 1 105 ? -1.891 -7.122 6.120 1.00 97.94 105 ASN A O 1
ATOM 862 N N . LEU A 1 106 ? -2.373 -8.295 7.981 1.00 97.44 106 LEU A N 1
ATOM 863 C CA . LEU A 1 106 ? -3.747 -8.627 7.608 1.00 97.44 106 LEU A CA 1
ATOM 864 C C . LEU A 1 106 ? -4.608 -7.389 7.325 1.00 97.44 106 LEU A C 1
ATOM 866 O O . LEU A 1 106 ? -5.470 -7.443 6.452 1.00 97.44 106 LEU A O 1
ATOM 870 N N . GLY A 1 107 ? -4.355 -6.266 8.007 1.00 97.62 107 GLY A N 1
ATOM 871 C CA . GLY A 1 107 ? -5.057 -5.007 7.748 1.00 97.62 107 GLY A CA 1
ATOM 872 C C . GLY A 1 107 ? -4.764 -4.465 6.348 1.00 97.62 107 GLY A C 1
ATOM 873 O O . GLY A 1 107 ? -5.683 -4.064 5.634 1.00 97.62 107 GLY A O 1
ATOM 874 N N . ARG A 1 108 ? -3.500 -4.540 5.912 1.00 97.06 108 ARG A N 1
ATOM 875 C CA . ARG A 1 108 ? -3.101 -4.159 4.547 1.00 97.06 108 ARG A CA 1
ATOM 876 C C . ARG A 1 108 ? -3.688 -5.074 3.493 1.00 97.06 108 ARG A C 1
ATOM 878 O O . ARG A 1 108 ? -4.203 -4.578 2.496 1.00 97.06 108 ARG A O 1
ATOM 885 N N . VAL A 1 109 ? -3.623 -6.385 3.711 1.00 97.56 109 VAL A N 1
ATOM 886 C CA . VAL A 1 109 ? -4.194 -7.366 2.779 1.00 97.56 109 VAL A CA 1
ATOM 887 C C . VAL A 1 109 ? -5.694 -7.115 2.614 1.00 97.56 109 VAL A C 1
ATOM 889 O O . VAL A 1 109 ? -6.156 -6.910 1.494 1.00 97.56 109 VAL A O 1
ATOM 892 N N . ALA A 1 110 ? -6.432 -6.996 3.721 1.00 97.00 110 ALA A N 1
ATOM 893 C CA . ALA A 1 110 ? -7.866 -6.723 3.694 1.00 97.00 110 ALA A CA 1
ATOM 894 C C . ALA A 1 110 ? -8.201 -5.381 3.018 1.00 97.00 110 ALA A C 1
ATOM 896 O O . ALA A 1 110 ? -9.189 -5.279 2.287 1.00 97.00 110 ALA A O 1
ATOM 897 N N . TRP A 1 111 ? -7.379 -4.345 3.228 1.00 97.31 111 TRP A N 1
ATOM 898 C CA . TRP A 1 111 ? -7.541 -3.063 2.544 1.00 97.31 111 TRP A CA 1
ATOM 899 C C . TRP A 1 111 ? -7.416 -3.207 1.028 1.00 97.31 111 TRP A C 1
ATOM 901 O O . TRP A 1 111 ? -8.277 -2.718 0.294 1.00 97.31 111 TRP A O 1
ATOM 911 N N . VAL A 1 112 ? -6.363 -3.877 0.561 1.00 96.50 112 VAL A N 1
ATOM 912 C CA . VAL A 1 112 ? -6.116 -4.086 -0.869 1.00 96.50 112 VAL A CA 1
ATOM 913 C C . VAL A 1 112 ? -7.239 -4.914 -1.490 1.00 96.50 112 VAL A C 1
ATOM 915 O O . VAL A 1 112 ? -7.772 -4.526 -2.528 1.00 96.50 112 VAL A O 1
ATOM 918 N N . GLU A 1 113 ? -7.659 -6.002 -0.843 1.00 95.25 113 GLU A N 1
ATOM 919 C CA . GLU A 1 113 ? -8.759 -6.849 -1.318 1.00 95.25 113 GLU A CA 1
ATOM 920 C C . GLU A 1 113 ? -10.077 -6.072 -1.439 1.00 95.25 113 GLU A C 1
ATOM 922 O O . GLU A 1 113 ? -10.758 -6.150 -2.463 1.00 95.25 113 GLU A O 1
ATOM 927 N N . LYS A 1 114 ? -10.414 -5.252 -0.434 1.00 94.81 114 LYS A N 1
ATOM 928 C CA . LYS A 1 114 ? -11.609 -4.394 -0.459 1.00 94.81 114 LYS A CA 1
ATOM 929 C C . LYS A 1 114 ? -11.598 -3.428 -1.647 1.00 94.81 114 LYS A C 1
ATOM 931 O O . LYS A 1 114 ? -12.647 -3.185 -2.244 1.00 94.81 114 LYS A O 1
ATOM 936 N N . HIS A 1 115 ? -10.439 -2.860 -1.978 1.00 91.88 115 HIS A N 1
ATOM 937 C CA . HIS A 1 115 ? -10.333 -1.805 -2.989 1.00 91.88 115 HIS A CA 1
ATOM 938 C C . HIS A 1 115 ? -10.035 -2.323 -4.402 1.00 91.88 115 HIS A C 1
ATOM 940 O O . HIS A 1 115 ? -10.385 -1.641 -5.361 1.00 91.88 115 HIS A O 1
ATOM 946 N N . CYS A 1 116 ? -9.525 -3.549 -4.574 1.00 87.06 116 CYS A N 1
ATOM 947 C CA . CYS A 1 116 ? -9.403 -4.161 -5.903 1.00 87.06 116 CYS A CA 1
ATOM 948 C C . CYS A 1 116 ? -10.749 -4.666 -6.464 1.00 87.06 116 CYS A C 1
ATOM 950 O O . CYS A 1 116 ? -10.868 -4.914 -7.662 1.00 87.06 116 CYS A O 1
ATOM 952 N N . MET A 1 117 ? -11.772 -4.833 -5.617 1.00 73.81 117 MET A N 1
ATOM 953 C CA . MET A 1 117 ? -13.108 -5.301 -6.023 1.00 73.81 117 MET A CA 1
ATOM 954 C C . MET A 1 117 ? -14.096 -4.165 -6.335 1.00 73.81 117 MET A C 1
ATOM 956 O O . MET A 1 117 ? -15.176 -4.425 -6.862 1.00 73.81 117 MET A O 1
ATOM 960 N N . LYS A 1 118 ? -13.774 -2.909 -5.996 1.00 60.34 118 LYS A N 1
ATOM 961 C CA . LYS A 1 118 ? -14.791 -1.850 -5.876 1.00 60.34 118 LYS A CA 1
ATOM 962 C C . LYS A 1 118 ? -15.180 -1.127 -7.180 1.00 60.34 118 LYS A C 1
ATOM 964 O O . LYS A 1 118 ? -16.132 -0.358 -7.157 1.00 60.34 118 LYS A O 1
ATOM 969 N N . GLU A 1 119 ? -14.570 -1.431 -8.324 1.00 53.03 119 GLU A N 1
ATOM 970 C CA . GLU A 1 119 ? -14.900 -0.796 -9.621 1.00 53.03 119 GLU A CA 1
ATOM 971 C C . GLU A 1 119 ? -15.832 -1.651 -10.519 1.00 53.03 119 GLU A C 1
ATOM 973 O O . GLU A 1 119 ? -15.777 -1.578 -11.742 1.00 53.03 119 GLU A O 1
ATOM 978 N N . MET A 1 120 ? -16.723 -2.468 -9.939 1.00 46.97 120 MET A N 1
ATOM 979 C CA . MET A 1 120 ? -17.837 -3.108 -10.680 1.00 46.97 120 MET A CA 1
ATOM 980 C C . MET A 1 120 ? -19.219 -2.860 -10.047 1.00 46.97 120 MET A C 1
ATOM 982 O O . MET A 1 120 ? -20.137 -3.653 -10.232 1.00 46.97 120 MET A O 1
ATOM 986 N N . GLY A 1 121 ? -19.389 -1.784 -9.272 1.00 47.53 121 GLY A N 1
ATOM 987 C CA . GLY A 1 121 ? -20.564 -1.635 -8.403 1.00 47.53 121 GLY A CA 1
ATOM 988 C C . GLY A 1 121 ? -21.262 -0.280 -8.374 1.00 47.53 121 GLY A C 1
ATOM 989 O O . GLY A 1 121 ? -21.955 -0.027 -7.395 1.00 47.53 121 GLY A O 1
ATOM 990 N N . GLN A 1 122 ? -21.114 0.593 -9.378 1.00 42.38 122 GLN A N 1
ATOM 991 C CA . GLN A 1 122 ? -21.960 1.792 -9.499 1.00 42.38 122 GLN A CA 1
ATOM 992 C C . GLN A 1 122 ? -22.498 1.962 -10.924 1.00 42.38 122 GLN A C 1
ATOM 994 O O . GLN A 1 122 ? -22.018 2.786 -11.688 1.00 42.38 122 GLN A O 1
ATOM 999 N N . ASN A 1 123 ? -23.503 1.155 -11.271 1.00 41.22 123 ASN A N 1
ATOM 1000 C CA . ASN A 1 123 ? -24.457 1.433 -12.349 1.00 41.22 123 ASN A CA 1
ATOM 1001 C C . ASN A 1 123 ? -25.778 0.686 -12.090 1.00 41.22 123 ASN A C 1
ATOM 1003 O O . ASN A 1 123 ? -26.269 -0.047 -12.936 1.00 41.22 123 ASN A O 1
ATOM 1007 N N . GLU A 1 124 ? -26.371 0.866 -10.910 1.00 45.91 124 GLU A N 1
ATOM 1008 C CA . GLU A 1 124 ? -27.795 0.568 -10.713 1.00 45.91 124 GLU A CA 1
ATOM 1009 C C . GLU A 1 124 ? -28.446 1.707 -9.929 1.00 45.91 124 GLU A C 1
ATOM 1011 O O . GLU A 1 124 ? -28.680 1.630 -8.726 1.00 45.91 124 GLU A O 1
ATOM 1016 N N . SER A 1 125 ? -28.753 2.788 -10.644 1.00 40.81 125 SER A N 1
ATOM 1017 C CA . SER A 1 125 ? -29.848 3.672 -10.254 1.00 40.81 125 SER A CA 1
ATOM 1018 C C . SER A 1 125 ? -31.107 3.135 -10.917 1.00 40.81 125 SER A C 1
ATOM 1020 O O . SER A 1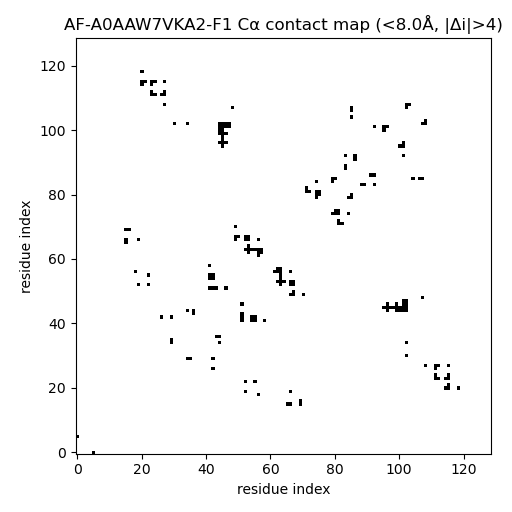 125 ? -31.424 3.458 -12.060 1.00 40.81 125 SER A O 1
ATOM 1022 N N . HIS A 1 126 ? -31.784 2.257 -10.186 1.00 43.34 126 HIS A N 1
ATOM 1023 C CA . HIS A 1 126 ? -33.156 1.848 -10.434 1.00 43.34 126 HIS A CA 1
ATOM 1024 C C . HIS A 1 126 ? -34.035 3.111 -10.430 1.00 43.34 126 HIS A C 1
ATOM 1026 O O . HIS A 1 126 ? -34.252 3.708 -9.376 1.00 43.34 126 HIS A O 1
ATOM 1032 N N . ILE A 1 127 ? -34.494 3.551 -11.601 1.00 45.00 127 ILE A 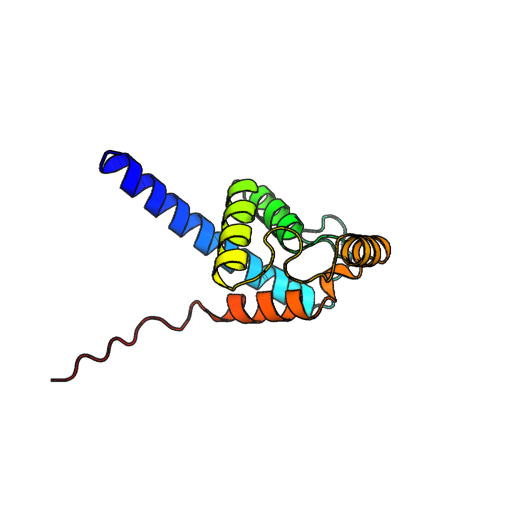N 1
ATOM 1033 C CA . ILE A 1 127 ? -35.629 4.471 -11.702 1.00 45.00 127 ILE A CA 1
ATOM 1034 C C . ILE A 1 127 ? -36.857 3.581 -11.895 1.00 45.00 127 ILE A C 1
ATOM 1036 O O . ILE A 1 127 ? -36.941 2.925 -12.934 1.00 45.00 127 ILE A O 1
ATOM 1040 N N . PRO A 1 128 ? -37.769 3.491 -10.915 1.00 52.00 128 PRO A N 1
ATOM 1041 C CA . PRO A 1 128 ? -39.061 2.881 -11.149 1.00 52.00 128 PRO A CA 1
ATOM 1042 C C . PRO A 1 128 ? -39.973 3.905 -11.836 1.00 52.00 128 PRO A C 1
ATOM 1044 O O . PRO A 1 128 ? -40.127 5.014 -11.326 1.00 52.00 128 PRO A O 1
ATOM 1047 N N . ASP A 1 129 ? -40.582 3.500 -12.947 1.00 47.59 129 ASP A N 1
ATOM 1048 C CA . ASP A 1 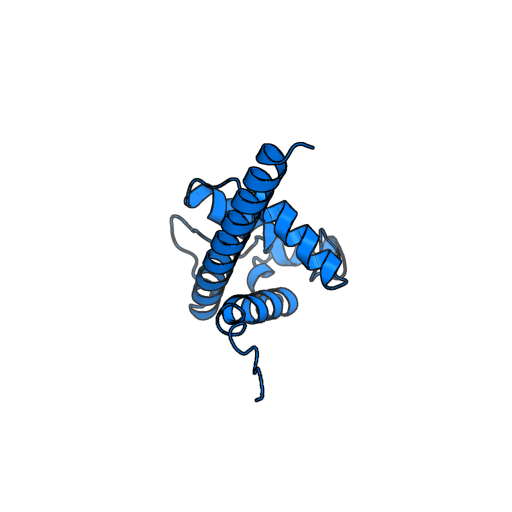129 ? -41.914 3.950 -13.367 1.00 47.59 129 ASP A CA 1
ATOM 1049 C C . ASP A 1 129 ? -42.803 2.707 -13.523 1.00 47.59 129 ASP A C 1
ATOM 1051 O O . ASP A 1 129 ? -42.334 1.720 -14.143 1.00 47.59 129 ASP A O 1
#

Secondary structure (DSSP, 8-state):
--HHHHHHHHHHHHHHHHHHHHHHHHHHHHHHTT----TT-SS-TTS-HHHHHHHHHHHTTS-HHHHHHHHHHHHHHTT--SS-TT-SSHHHHHHHHHTT-GGG-HHHHHHHHHHHSGGG---------

Sequence (129 aa):
MNNAEKNEIQSTSVTTRKHLYDFYVAYNQWLKNGAPETEGELFVRYFGLCSNAYSYFESIGAYGEDAAEQLRTDFIANGLDELLPFNEDSAHYKEECRFERCHLNLGRVAWVEKHCMKEMGQNESHIPD

Radius of gyration: 16.54 Å; Cα contacts (8 Å, |Δi|>4): 110; chains: 1; bounding box: 57×45×32 Å

Organism: Escherichia coli (NCBI:txid562)

Solvent-accessible surface area (backbone atoms only — not comparable to full-atom values): 7433 Å² total; per-residue (Å²): 136,56,75,66,60,52,50,51,52,52,52,51,49,55,50,53,52,50,54,50,40,54,45,27,44,54,52,48,52,40,52,76,66,67,53,65,90,54,96,84,62,70,60,56,45,44,39,53,71,53,58,33,43,20,50,43,28,48,75,74,75,43,64,27,62,61,47,36,53,52,48,28,52,52,29,47,77,70,77,32,48,64,89,49,59,72,38,98,43,74,64,56,47,52,50,27,33,75,69,45,40,36,67,70,38,63,58,55,47,52,52,34,58,60,53,48,61,60,90,79,74,88,85,79,82,83,77,88,129